Protein 9BYE (pdb70)

B-factor: mean 21.19, std 8.61, range [9.37, 57.34]

Structure (mmCIF, N/CA/C/O backbone):
data_9BYE
#
_entry.id   9BYE
#
_cell.length_a   180.373
_cell.length_b   180.373
_cell.length_c   180.373
_cell.angle_alpha   90.000
_cell.angle_beta   90.000
_cell.angle_gamma   90.000
#
_symmetry.space_group_name_H-M   'F 4 3 2'
#
loop_
_entity.id
_entity.type
_entity.pdbx_description
1 polymer 'Bacterial non-heme ferritin'
2 water water
#
loop_
_atom_site.group_PDB
_atom_site.id
_atom_site.type_symbol
_atom_site.label_atom_id
_atom_site.label_alt_id
_atom_site.label_comp_id
_atom_site.label_asym_id
_atom_site.label_entity_id
_atom_site.label_seq_id
_atom_site.pdbx_PDB_ins_code
_atom_site.Cartn_x
_atom_site.Cartn_y
_atom_site.Cartn_z
_atom_site.occupancy
_atom_site.B_iso_or_equiv
_atom_site.auth_seq_id
_atom_site.auth_comp_id
_atom_site.auth_asym_id
_atom_site.auth_atom_id
_atom_site.pdbx_PDB_model_num
ATOM 1 N N . GLY A 1 1 ? 25.12429 24.82126 46.85678 1.000 31.37432 1 GLY A N 1
ATOM 2 C CA . GLY A 1 1 ? 23.76905 25.34225 46.69793 1.000 30.93223 1 GLY A CA 1
ATOM 3 C C . GLY A 1 1 ? 23.71954 26.82060 46.35403 1.000 32.24002 1 GLY A C 1
ATOM 4 O O . GLY A 1 1 ? 24.75686 27.41729 46.07089 1.000 33.54674 1 GLY A O 1
ATOM 5 N N . LEU A 1 2 ? 22.53024 27.42720 46.36917 1.000 25.41106 2 LEU A N 1
ATOM 6 C CA . LEU A 1 2 ? 22.40497 28.82385 45.97052 1.000 24.55211 2 LEU A CA 1
ATOM 7 C C . LEU A 1 2 ? 22.70492 29.75214 47.13790 1.000 23.63737 2 LEU A C 1
ATOM 8 O O . LEU A 1 2 ? 22.20712 29.55283 48.25096 1.000 26.30555 2 LEU A O 1
ATOM 13 N N . LYS A 1 3 ? 23.49437 30.77351 46.87697 1.000 20.86908 3 LYS A N 1
ATOM 14 C CA . LYS A 1 3 ? 23.78637 31.78586 47.87082 1.000 21.60481 3 LYS A CA 1
ATOM 15 C C . LYS A 1 3 ? 22.61123 32.75340 48.00560 1.000 26.24578 3 LYS A C 1
ATOM 16 O O . LYS A 1 3 ? 21.77598 32.85726 47.10294 1.000 21.87064 3 LYS A O 1
ATOM 22 N N . PRO A 1 4 ? 22.51284 33.45921 49.13871 1.000 26.06540 4 PRO A N 1
ATOM 23 C CA . PRO A 1 4 ? 21.32792 34.30943 49.36140 1.000 25.49558 4 PRO A CA 1
ATOM 24 C C . PRO A 1 4 ? 21.11559 35.36584 48.29148 1.000 22.70679 4 PRO A C 1
ATOM 25 O O . PRO A 1 4 ? 19.96387 35.58900 47.88675 1.000 21.29034 4 PRO A O 1
ATOM 29 N N . GLU A 1 5 ? 22.18927 36.02387 47.82956 1.000 21.32593 5 GLU A N 1
ATOM 30 C CA . GLU A 1 5 ? 22.06744 36.98850 46.74071 1.000 24.14798 5 GLU A CA 1
ATOM 31 C C . GLU A 1 5 ? 21.47128 36.33850 45.49798 1.000 20.74985 5 GLU A C 1
ATOM 32 O O . GLU A 1 5 ? 20.65473 36.95332 44.79758 1.000 18.91834 5 GLU A O 1
ATOM 38 N N . MET A 1 6 ? 21.87523 35.09635 45.20290 1.000 18.99610 6 MET A N 1
ATOM 39 C CA . MET A 1 6 ? 21.40489 34.45792 43.98154 1.000 17.37266 6 MET A CA 1
ATOM 40 C C . MET A 1 6 ? 19.94590 34.05275 44.10731 1.000 16.11330 6 MET A C 1
ATOM 41 O O . MET A 1 6 ? 19.17504 34.22849 43.16424 1.000 14.71747 6 MET A O 1
ATOM 46 N N . ILE A 1 7 ? 19.54958 33.50925 45.25838 1.000 16.73627 7 ILE A N 1
ATOM 47 C CA . ILE A 1 7 ? 18.13304 33.21733 45.48651 1.000 17.79722 7 ILE A CA 1
ATOM 48 C C . ILE A 1 7 ? 17.30009 34.47988 45.29710 1.000 16.12310 7 ILE A C 1
ATOM 49 O O . ILE A 1 7 ? 16.25800 34.46460 44.63176 1.000 16.22967 7 ILE A O 1
ATOM 54 N N . GLU A 1 8 ? 17.75522 35.59377 45.87166 1.000 16.45505 8 GLU A N 1
ATOM 55 C CA . GLU A 1 8 ? 17.00270 36.83866 45.76588 1.000 17.93437 8 GLU A CA 1
ATOM 56 C C . GLU A 1 8 ? 16.88919 37.29995 44.31285 1.000 18.61849 8 GLU A C 1
ATOM 57 O O . GLU A 1 8 ? 15.79910 37.66365 43.84080 1.000 15.36634 8 GLU A O 1
ATOM 63 N N . LYS A 1 9 ? 18.00976 37.30237 43.58399 1.000 17.05805 9 LYS A N 1
ATOM 64 C CA . LYS A 1 9 ? 17.96868 37.78310 42.20274 1.000 15.05987 9 LYS A CA 1
ATOM 65 C C . LYS A 1 9 ? 17.15794 36.84951 41.30296 1.000 14.10782 9 LYS A C 1
ATOM 66 O O . LYS A 1 9 ? 16.47769 37.31057 40.37690 1.000 13.59084 9 LYS A O 1
ATOM 72 N N . LEU A 1 10 ? 17.22229 35.53843 41.54285 1.000 13.01483 10 LEU A N 1
ATOM 73 C CA . LEU A 1 10 ? 16.43944 34.61315 40.72236 1.000 12.23308 10 LEU A CA 1
ATOM 74 C C . LEU A 1 10 ? 14.94445 34.79694 40.96633 1.000 12.97408 10 LEU A C 1
ATOM 75 O O . LEU A 1 10 ? 14.15257 34.81559 40.01134 1.000 12.41289 10 LEU A O 1
ATOM 80 N N . ASN A 1 11 ? 14.53750 34.92921 42.23913 1.000 12.48322 11 ASN A N 1
ATOM 81 C CA . ASN A 1 11 ? 13.12854 35.20779 42.53554 1.000 13.54732 11 ASN A CA 1
ATOM 82 C C . ASN A 1 11 ? 12.69083 36.53676 41.93909 1.000 13.68362 11 ASN A C 1
ATOM 83 O O . ASN A 1 11 ? 11.57064 36.65473 41.41754 1.000 13.08233 11 ASN A O 1
ATOM 88 N N . GLU A 1 12 ? 13.56007 37.54806 42.01364 1.000 11.83126 12 GLU A N 1
ATOM 89 C CA . GLU A 1 12 ? 13.24110 38.85182 41.44458 1.000 13.73400 12 GLU A CA 1
ATOM 90 C C . GLU A 1 12 ? 12.99341 38.73933 39.94129 1.000 14.67328 12 GLU A C 1
ATOM 91 O O . GLU A 1 12 ? 12.00644 39.27321 39.41754 1.000 12.83575 12 GLU A O 1
ATOM 97 N N . GLN A 1 13 ? 13.87317 38.02612 39.23542 1.000 11.88779 13 GLN A N 1
ATOM 98 C CA . GLN A 1 13 ? 13.69649 37.86518 37.79278 1.000 10.55872 13 GLN A CA 1
ATOM 99 C C . GLN A 1 13 ? 12.45306 37.03918 37.47048 1.000 11.13457 13 GLN A C 1
ATOM 100 O O . GLN A 1 13 ? 11.76057 37.32740 36.49026 1.000 1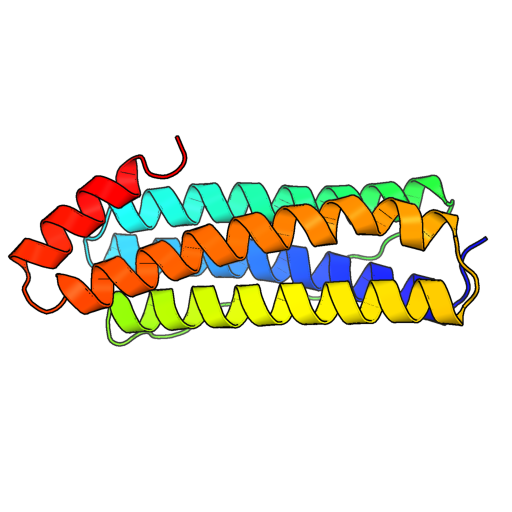1.96490 13 GLN A O 1
ATOM 106 N N . MET A 1 14 ? 12.15630 36.00712 38.26696 1.000 10.77253 14 MET A N 1
ATOM 107 C CA . MET A 1 14 ? 10.93444 35.23074 38.05100 1.000 12.09660 14 MET A CA 1
ATOM 108 C C . MET A 1 14 ? 9.71063 36.13576 38.10901 1.000 12.01095 14 MET A C 1
ATOM 109 O O . MET A 1 14 ? 8.82436 36.07902 37.24186 1.000 11.90234 14 MET A O 1
ATOM 114 N N . ASN A 1 15 ? 9.67390 37.01200 39.11569 1.000 11.62786 15 ASN A N 1
ATOM 115 C CA . ASN A 1 15 ? 8.54893 37.92674 39.23605 1.000 10.56801 15 ASN A CA 1
ATOM 116 C C . ASN A 1 15 ? 8.54367 38.99216 38.14750 1.000 11.39874 15 ASN A C 1
ATOM 117 O O . ASN A 1 15 ? 7.46625 39.44128 37.73140 1.000 13.00733 15 ASN A O 1
ATOM 122 N N . LEU A 1 16 ? 9.71602 39.41595 37.67565 1.000 11.49017 16 LEU A N 1
ATOM 123 C CA . LEU A 1 16 ? 9.75104 40.35017 36.55987 1.000 10.57601 16 LEU A CA 1
ATOM 124 C C . LEU A 1 16 ? 9.22466 39.68612 35.28649 1.000 10.48416 16 LEU A C 1
ATOM 125 O O . LEU A 1 16 ? 8.51681 40.32035 34.50353 1.000 13.01665 16 LEU A O 1
ATOM 130 N N . GLU A 1 17 ? 9.54491 38.40380 35.06815 1.000 11.22325 17 GLU A N 1
ATOM 131 C CA . GLU A 1 17 ? 9.00421 37.70125 33.90246 1.000 11.52085 17 GLU A CA 1
ATOM 132 C C . GLU A 1 17 ? 7.48488 37.58276 33.98123 1.000 12.01664 17 GLU A C 1
ATOM 133 O O . GLU A 1 17 ? 6.78569 37.73149 32.96963 1.000 12.78824 17 GLU A O 1
ATOM 139 N N . LEU A 1 18 ? 6.96487 37.30362 35.17677 1.000 11.21653 18 LEU A N 1
ATOM 140 C CA . LEU A 1 18 ? 5.51324 37.26037 35.37462 1.000 12.43048 18 LEU A CA 1
ATOM 141 C C . LEU A 1 18 ? 4.86944 38.61720 35.07269 1.000 11.50630 18 LEU A C 1
ATOM 142 O O . LEU A 1 18 ? 3.89062 38.70951 34.30557 1.000 11.90613 18 LEU A O 1
ATOM 147 N N . TYR A 1 19 ? 5.42260 39.69347 35.65630 1.000 11.58397 19 TYR A N 1
ATOM 148 C CA . TYR A 1 19 ? 4.91446 41.02964 35.37090 1.000 11.67507 19 TYR A CA 1
ATOM 149 C C . TYR A 1 19 ? 4.95305 41.31705 33.87730 1.000 12.35343 19 TYR A C 1
ATOM 150 O O . TYR A 1 19 ? 3.98670 41.84757 33.31905 1.000 12.53612 19 TYR A O 1
ATOM 159 N N . SER A 1 20 ? 6.06391 40.96428 33.21878 1.000 12.06925 20 SER A N 1
ATOM 160 C CA . SER A 1 20 ? 6.22584 41.22879 31.79625 1.000 12.87372 20 SER A CA 1
ATOM 161 C C . SER A 1 20 ? 5.15340 40.52553 30.97809 1.000 11.24793 20 SER A C 1
ATOM 162 O O . SER A 1 20 ? 4.58690 41.11574 30.06154 1.000 11.97512 20 SER A O 1
ATOM 165 N N . SER A 1 21 ? 4.86730 39.26090 31.29451 1.000 11.38416 21 SER A N 1
ATOM 166 C CA . SER A 1 21 ? 3.80703 38.54353 30.59657 1.000 11.47249 21 SER A CA 1
ATOM 167 C C . SER A 1 21 ? 2.48767 39.29308 30.70665 1.000 13.96890 21 SER A C 1
ATOM 168 O O . SER A 1 21 ? 1.78561 39.50649 29.70171 1.000 12.44593 21 SER A O 1
ATOM 171 N N . LEU A 1 22 ? 2.16797 39.76566 31.91391 1.000 11.22434 22 LEU A N 1
ATOM 172 C CA . LEU A 1 22 ? 0.90390 40.49168 32.07238 1.000 11.36105 22 LEU A CA 1
ATOM 173 C C . LEU A 1 22 ? 0.93352 41.85230 31.37235 1.000 13.15559 22 LEU A C 1
ATOM 174 O O . LEU A 1 22 ? -0.10662 42.32855 30.88962 1.000 12.50834 22 LEU A O 1
ATOM 179 N N . LEU A 1 23 ? 2.09942 42.50631 31.34504 1.000 11.93663 23 LEU A N 1
ATOM 180 C CA . LEU A 1 23 ? 2.24847 43.76627 30.61840 1.000 12.00882 23 LEU A CA 1
ATOM 181 C C . LEU A 1 23 ? 1.96134 43.56278 29.13717 1.000 12.27792 23 LEU A C 1
ATOM 182 O O . LEU A 1 23 ? 1.24613 44.35969 28.51521 1.000 12.66795 23 LEU A O 1
ATOM 187 N N . TYR A 1 24 ? 2.48639 42.47526 28.56466 1.000 11.22069 24 TYR A N 1
ATOM 188 C CA . TYR A 1 24 ? 2.25236 42.20788 27.14732 1.000 13.27917 24 TYR A CA 1
ATOM 189 C C . TYR A 1 24 ? 0.78096 41.88996 26.89201 1.000 13.64066 24 TYR A C 1
ATOM 190 O O . TYR A 1 24 ? 0.21754 42.29989 25.86657 1.000 13.53536 24 TYR A O 1
ATOM 199 N N . GLN A 1 25 ? 0.13879 41.17828 27.82817 1.000 13.75533 25 GLN A N 1
ATOM 200 C CA . GLN A 1 25 ? -1.30750 40.95575 27.74101 1.000 12.61649 25 GLN A CA 1
ATOM 201 C C . GLN A 1 25 ? -2.07677 42.28705 27.73842 1.000 14.52269 25 GLN A C 1
ATOM 202 O O . GLN A 1 25 ? -2.95021 42.53165 26.88352 1.000 13.04753 25 GLN A O 1
ATOM 208 N N . GLN A 1 26 ? -1.75192 43.17521 28.68669 1.000 12.32130 26 GLN A N 1
ATOM 209 C CA . GLN A 1 26 ? -2.41666 44.47738 28.76330 1.000 14.28378 26 GLN A CA 1
ATOM 210 C C . GLN A 1 26 ? -2.19077 45.31277 27.49913 1.000 15.87472 26 GLN A C 1
ATOM 211 O O . GLN A 1 26 ? -3.11542 45.98585 27.00127 1.000 15.12898 26 GLN A O 1
ATOM 217 N N . MET A 1 27 ? -0.95877 45.29789 26.97465 1.000 14.44498 27 MET A N 1
ATOM 218 C CA . MET A 1 27 ? -0.68202 45.97881 25.70711 1.000 13.47249 27 MET A CA 1
ATOM 219 C C . MET A 1 27 ? -1.53704 45.40989 24.58133 1.000 13.66061 27 MET A C 1
ATOM 220 O O . MET A 1 27 ? -2.02849 46.16002 23.72026 1.000 14.72909 27 MET A O 1
ATOM 225 N N . SER A 1 28 ? -1.72362 44.08608 24.55996 1.000 12.79425 28 SER A N 1
ATOM 226 C CA . SER A 1 28 ? -2.57859 43.50191 23.52733 1.000 14.15968 28 SER A CA 1
ATOM 227 C C . SER A 1 28 ? -4.00181 44.04000 23.64251 1.000 15.27742 28 SER A C 1
ATOM 228 O O . SER A 1 28 ? -4.68282 44.23470 22.63033 1.000 16.58645 28 SER A O 1
ATOM 231 N N . ALA A 1 29 ? -4.46823 44.28700 24.87296 1.000 14.59856 29 ALA A N 1
ATOM 232 C CA . ALA A 1 29 ? -5.80393 44.86945 25.03703 1.000 15.79251 29 ALA A CA 1
ATOM 233 C C . ALA A 1 29 ? -5.87802 46.27192 24.44544 1.000 17.33106 29 ALA A C 1
ATOM 234 O O . ALA A 1 29 ? -6.89646 46.64701 23.83282 1.000 18.71426 29 ALA A O 1
ATOM 236 N N . TRP A 1 30 ? -4.82865 47.08129 24.65473 1.000 15.65908 30 TRP A N 1
ATOM 237 C CA . TRP A 1 30 ? -4.78954 48.39067 23.99042 1.000 16.40917 30 TRP A CA 1
ATOM 238 C C . TRP A 1 30 ? -4.91577 48.23537 22.48273 1.000 16.78007 30 TRP A C 1
ATOM 239 O O . TRP A 1 30 ? -5.67161 48.96768 21.83311 1.000 17.20288 30 TRP A O 1
ATOM 250 N N . CYS A 1 31 ? -4.17625 47.28204 21.91095 1.000 15.68322 31 CYS A N 1
ATOM 251 C CA . CYS A 1 31 ? -4.23504 47.06430 20.46646 1.000 16.32727 31 CYS A CA 1
ATOM 252 C C . CYS A 1 31 ? -5.64159 46.67174 20.00540 1.000 19.20067 31 CYS A C 1
ATOM 253 O O . CYS A 1 31 ? -6.16001 47.22631 19.03024 1.000 19.16188 31 CYS A O 1
ATOM 256 N N . SER A 1 32 ? -6.26227 45.70338 20.68100 1.000 16.38212 32 SER A N 1
ATOM 257 C CA . SER A 1 32 ? -7.63988 45.32587 20.34125 1.000 19.02727 32 SER A CA 1
ATOM 258 C C . SER A 1 32 ? -8.57300 46.53226 20.39465 1.000 19.40999 32 SER A C 1
ATOM 259 O O . SER A 1 32 ? -9.39841 46.73994 19.49767 1.000 21.01569 32 SER A O 1
ATOM 262 N N . TYR A 1 33 ? -8.46337 47.33174 21.45448 1.000 17.87209 33 TYR A N 1
ATOM 263 C CA . TYR A 1 33 ? -9.35625 48.46517 21.65216 1.000 18.96854 33 TYR A CA 1
ATOM 264 C C . TYR A 1 33 ? -9.23874 49.48045 20.52690 1.000 23.77923 33 TYR A C 1
ATOM 265 O O . TYR A 1 33 ? -10.23331 50.11767 20.15762 1.000 23.88438 33 TYR A O 1
ATOM 274 N N . HIS A 1 34 ? -8.04152 49.64341 19.96619 1.000 21.76988 34 HIS A N 1
ATOM 275 C CA . HIS A 1 34 ? -7.80028 50.61910 18.91439 1.000 19.88728 34 HIS A CA 1
ATOM 276 C C . HIS A 1 34 ? -7.84430 50.00800 17.52557 1.000 20.75993 34 HIS A C 1
ATOM 277 O O . HIS A 1 34 ? -7.45578 50.66275 16.54855 1.000 23.54427 34 HIS A O 1
ATOM 284 N N . GLY A 1 35 ? -8.31797 48.77409 17.41366 1.000 20.09147 35 GLY A N 1
ATOM 285 C CA . GLY A 1 35 ? -8.56297 48.15071 16.13188 1.000 24.79391 35 GLY A CA 1
ATOM 286 C C . GLY A 1 35 ? -7.37573 47.47773 15.48389 1.000 27.47385 35 GLY A C 1
ATOM 287 O O . GLY A 1 35 ? -7.45533 47.12593 14.29873 1.000 28.88872 35 GLY A O 1
ATOM 288 N N . PHE A 1 36 ? -6.28397 47.26835 16.21660 1.000 18.58223 36 PHE A N 1
ATOM 289 C CA . PHE A 1 36 ? -5.11717 46.58116 15.67149 1.000 19.72800 36 PHE A CA 1
ATOM 290 C C . PHE A 1 36 ? -5.13347 45.11852 16.11919 1.000 19.71686 36 PHE A C 1
ATOM 291 O O . PHE A 1 3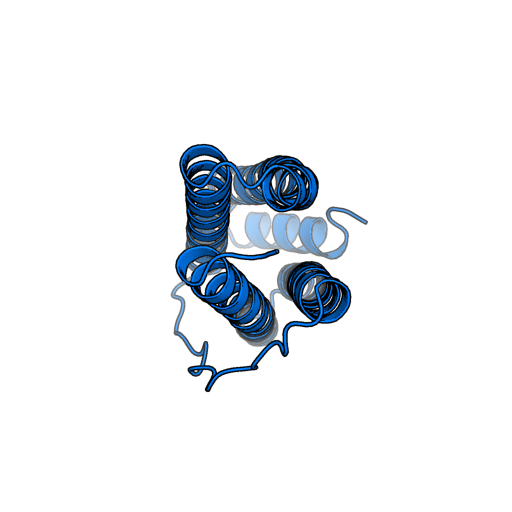6 ? -4.38398 44.70231 17.00461 1.000 18.52126 36 PHE A O 1
ATOM 299 N N . GLU A 1 37 ? -5.97907 44.32149 15.45536 1.000 19.16367 37 GLU A N 1
ATOM 300 C CA . GLU A 1 37 ? -6.15869 42.91041 15.81537 1.000 23.87775 37 GLU A CA 1
ATOM 301 C C . GLU A 1 37 ? -4.90680 42.06955 15.59148 1.000 20.83124 37 GLU A C 1
ATOM 302 O O . GLU A 1 37 ? -4.65996 41.10948 16.33602 1.000 18.97880 37 GLU A O 1
ATOM 308 N N . GLY A 1 38 ? -4.12278 42.37158 14.55650 1.000 16.89329 38 GLY A N 1
ATOM 309 C CA . GLY A 1 38 ? -2.91983 41.59647 14.32597 1.000 17.56124 38 GLY A CA 1
ATOM 310 C C . GLY A 1 38 ? -1.85570 41.87313 15.37553 1.000 16.27267 38 GLY A C 1
ATOM 311 O O . GLY A 1 38 ? -1.19917 40.94497 15.86495 1.000 17.59003 38 GLY A O 1
ATOM 312 N N . ALA A 1 39 ? -1.66587 43.15458 15.72112 1.000 15.44670 39 ALA A N 1
ATOM 313 C CA . ALA A 1 39 ? -0.75905 43.49831 16.81157 1.000 15.64935 39 ALA A CA 1
ATOM 314 C C . ALA A 1 39 ? -1.22262 42.85754 18.11656 1.000 17.26339 39 ALA A C 1
ATOM 315 O O . ALA A 1 39 ? -0.40412 42.35082 18.89628 1.000 14.54692 39 ALA A O 1
ATOM 317 N N . ALA A 1 40 ? -2.53806 42.87470 18.36594 1.000 16.91001 40 ALA A N 1
ATOM 318 C CA . ALA A 1 40 ? -3.07976 42.23637 19.56424 1.000 17.13231 40 ALA A CA 1
ATOM 319 C C . ALA A 1 40 ? -2.73859 40.75254 19.59716 1.000 17.18834 40 ALA A C 1
ATOM 320 O O . ALA A 1 40 ? -2.30797 40.22780 20.62943 1.000 15.51841 40 ALA A O 1
ATOM 322 N N . ALA A 1 41 ? -2.93857 40.05358 18.47528 1.000 17.25515 41 ALA A N 1
ATOM 323 C CA . ALA A 1 41 ? -2.63131 38.62655 18.44190 1.000 16.41720 41 ALA A CA 1
ATOM 324 C C . ALA A 1 41 ? -1.15311 38.37277 18.70943 1.000 16.41851 41 ALA A C 1
ATOM 325 O O . ALA A 1 41 ? -0.79742 37.45272 19.46097 1.000 15.30110 41 ALA A O 1
ATOM 327 N N . PHE A 1 42 ? -0.27798 39.17422 18.08894 1.000 14.24305 42 PHE A N 1
ATOM 328 C CA . PHE A 1 42 ? 1.15978 39.02961 18.29827 1.000 14.72549 42 PHE A CA 1
ATOM 329 C C . PHE A 1 42 ? 1.52750 39.20918 19.76955 1.000 15.06608 42 PHE A C 1
ATOM 330 O O . PHE A 1 42 ? 2.30612 38.42632 20.32630 1.000 14.68656 42 PHE A O 1
ATOM 338 N N . LEU A 1 43 ? 0.99206 40.25618 20.40761 1.000 14.42660 43 LEU A N 1
ATOM 339 C CA . LEU A 1 43 ? 1.31867 40.50720 21.81316 1.000 13.48441 43 LEU A CA 1
ATOM 340 C C . LEU A 1 43 ? 0.73297 39.43863 22.73007 1.000 14.49922 43 LEU A C 1
ATOM 341 O O . LEU A 1 43 ? 1.36272 39.08699 23.73104 1.000 14.12004 43 LEU A O 1
ATOM 346 N N . ARG A 1 44 ? -0.43396 38.87534 22.39770 1.000 15.87770 44 ARG A N 1
ATOM 347 C CA . ARG A 1 44 ? -0.93928 37.74410 23.18276 1.000 16.05956 44 ARG A CA 1
ATOM 348 C C . ARG A 1 44 ? 0.01174 36.54784 23.10053 1.000 17.01816 44 ARG A C 1
ATOM 349 O O . ARG A 1 44 ? 0.31695 35.89718 24.12440 1.000 17.06367 44 ARG A O 1
ATOM 357 N N . ARG A 1 45 ? 0.52093 36.25804 21.89443 1.000 15.63609 45 ARG A N 1
ATOM 358 C CA . ARG A 1 45 ? 1.48884 35.17033 21.76375 1.000 15.29148 45 ARG A CA 1
ATOM 359 C C . ARG A 1 45 ? 2.75590 35.46989 22.56142 1.000 15.38429 45 ARG A C 1
ATOM 360 O O . ARG A 1 45 ? 3.32780 34.57657 23.20591 1.000 16.17978 45 ARG A O 1
ATOM 368 N N . HIS A 1 46 ? 3.22242 36.71837 22.52031 1.000 14.31316 46 HIS A N 1
ATOM 369 C CA . HIS A 1 46 ? 4.43942 37.02373 23.26718 1.000 15.29792 46 HIS A CA 1
ATOM 370 C C . HIS A 1 46 ? 4.21025 36.97284 24.78145 1.000 16.05068 46 HIS A C 1
ATOM 371 O O . HIS A 1 46 ? 5.12618 36.61196 25.53202 1.000 14.72309 46 HIS A O 1
ATOM 378 N N . ALA A 1 47 ? 3.01080 37.34109 25.24438 1.000 14.13533 47 ALA A N 1
ATOM 379 C CA . ALA A 1 47 ? 2.67476 37.18570 26.65844 1.000 14.10123 47 ALA A CA 1
ATOM 380 C C . ALA A 1 47 ? 2.79844 35.72475 27.08428 1.000 14.98982 47 ALA A C 1
ATOM 381 O O . ALA A 1 47 ? 3.38379 35.41790 28.13654 1.000 14.35443 47 ALA A O 1
ATOM 383 N N . GLN A 1 48 ? 2.29206 34.80280 26.25028 1.000 13.12441 48 GLN A N 1
ATOM 384 C CA . GLN A 1 48 ? 2.45047 33.37796 26.55905 1.000 14.41934 48 GLN A CA 1
ATOM 385 C C . GLN A 1 48 ? 3.92596 32.95332 26.59489 1.000 15.96977 48 GLN A C 1
ATOM 386 O O . GLN A 1 48 ? 4.36182 32.23554 27.51640 1.000 17.88093 48 GLN A O 1
ATOM 392 N N . GLU A 1 49 ? 4.71117 33.38570 25.59830 1.000 16.84229 49 GLU A N 1
ATOM 393 C CA . GLU A 1 49 ? 6.15198 33.11386 25.60191 1.000 15.64947 49 GLU A CA 1
ATOM 394 C C . GLU A 1 49 ? 6.81924 33.55970 26.91480 1.000 15.92840 49 GLU A C 1
ATOM 395 O O . GLU A 1 49 ? 7.56036 32.79314 27.57293 1.000 15.34883 49 GLU A O 1
ATOM 401 N N . GLU A 1 50 ? 6.56881 34.81828 27.31989 1.000 14.15016 50 GLU A N 1
ATOM 402 C CA . GLU A 1 50 ? 7.28422 35.32597 28.48688 1.000 15.00870 50 GLU A CA 1
ATOM 403 C C . GLU A 1 50 ? 6.86018 34.58856 29.75718 1.000 14.96159 50 GLU A C 1
ATOM 404 O O . GLU A 1 50 ? 7.68457 34.39998 30.67563 1.000 12.90854 50 GLU A O 1
ATOM 410 N N . MET A 1 51 ? 5.58953 34.15391 29.82387 1.000 13.24442 51 MET A N 1
ATOM 411 C CA . MET A 1 51 ? 5.17737 33.34044 30.96485 1.000 14.70504 51 MET A CA 1
ATOM 412 C C . MET A 1 51 ? 5.99648 32.06002 31.04642 1.000 15.53245 51 MET A C 1
ATOM 413 O O . MET A 1 51 ? 6.33698 31.61013 32.14820 1.000 15.18450 51 MET A O 1
ATOM 418 N N . THR A 1 52 ? 6.34874 31.46663 29.89525 1.000 15.11345 52 THR A N 1
ATOM 419 C CA . THR A 1 52 ? 7.20839 30.27890 29.98652 1.000 15.83397 52 THR A CA 1
ATOM 420 C C . THR A 1 52 ? 8.58138 30.62308 30.57088 1.000 15.91691 52 THR A C 1
ATOM 421 O O . THR A 1 52 ? 9.21206 29.76573 31.21699 1.000 17.21292 52 THR A O 1
ATOM 425 N N . HIS A 1 53 ? 9.06253 31.85928 30.35598 1.000 13.89393 53 HIS A N 1
ATOM 426 C CA . HIS A 1 53 ? 10.33645 32.25444 30.99939 1.000 15.10089 53 HIS A CA 1
ATOM 427 C C . HIS A 1 53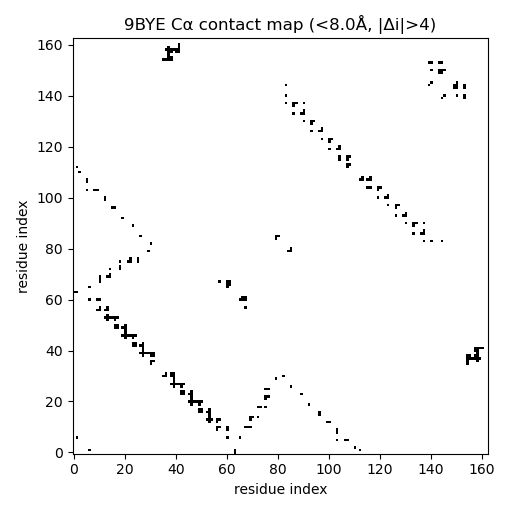 ? 10.19100 32.30121 32.52294 1.000 13.68208 53 HIS A C 1
ATOM 428 O O . HIS A 1 53 ? 11.10708 31.91040 33.28265 1.000 13.04776 53 HIS A O 1
ATOM 435 N N . MET A 1 54 ? 9.04751 32.82088 32.98067 1.000 12.34772 54 MET A N 1
ATOM 436 C CA . MET A 1 54 ? 8.72818 32.75206 34.40970 1.000 14.19550 54 MET A CA 1
ATOM 437 C C . MET A 1 54 ? 8.77545 31.30508 34.91265 1.000 14.48361 54 MET A C 1
ATOM 438 O O . MET A 1 54 ? 9.39707 31.00981 35.94386 1.000 13.68739 54 MET A O 1
ATOM 443 N N . GLN A 1 55 ? 8.11111 30.39273 34.19259 1.000 14.64126 55 GLN A N 1
ATOM 444 C CA . GLN A 1 55 ? 8.00900 29.00446 34.64531 1.000 16.69592 55 GLN A CA 1
ATOM 445 C C . GLN A 1 55 ? 9.37055 28.33183 34.71891 1.000 14.49178 55 GLN A C 1
ATOM 446 O O . GLN A 1 55 ? 9.62135 27.53532 35.62790 1.000 14.92116 55 GLN A O 1
ATOM 452 N N . ARG A 1 56 ? 10.24386 28.61407 33.74690 1.000 13.80637 56 ARG A N 1
ATOM 453 C CA . ARG A 1 56 ? 11.58679 28.03471 33.76107 1.000 15.42448 56 ARG A CA 1
ATOM 454 C C . ARG A 1 56 ? 12.36491 28.45672 35.00853 1.000 13.23875 56 ARG A C 1
ATOM 455 O O . ARG A 1 56 ? 13.07928 27.63868 35.61296 1.000 13.83526 56 ARG A O 1
ATOM 463 N N . LEU A 1 57 ? 12.22830 29.72855 35.42341 1.000 11.38034 57 LEU A N 1
ATOM 464 C CA . LEU A 1 57 ? 12.89008 30.16263 36.66240 1.000 12.50892 57 LEU A CA 1
ATOM 465 C C . LEU A 1 57 ? 12.26290 29.52066 37.89832 1.000 12.56991 57 LEU A C 1
ATOM 466 O O . LEU A 1 57 ? 12.97324 29.08266 38.81769 1.000 13.01325 57 LEU A O 1
ATOM 471 N N . PHE A 1 58 ? 10.93337 29.47193 37.93343 1.000 12.87877 58 PHE A N 1
ATOM 472 C CA . PHE A 1 58 ? 10.20586 28.83074 39.02546 1.000 14.36532 58 PHE A CA 1
ATOM 473 C C . PHE A 1 58 ? 10.69291 27.39523 39.22872 1.000 13.88089 58 PHE A C 1
ATOM 474 O O . PHE A 1 58 ? 11.02428 26.97685 40.34755 1.000 16.01166 58 PHE A O 1
ATOM 482 N N . ASP A 1 59 ? 10.81694 26.65496 38.12915 1.000 14.61503 59 ASP A N 1
ATOM 483 C CA . ASP A 1 59 ? 11.21864 25.25111 38.19472 1.000 15.64691 59 ASP A CA 1
ATOM 484 C C . ASP A 1 59 ? 12.68557 25.09866 38.58335 1.000 16.47850 59 ASP A C 1
ATOM 485 O O . ASP A 1 59 ? 13.03825 24.17355 39.32259 1.000 17.41276 59 ASP A O 1
ATOM 490 N N . TYR A 1 60 ? 13.55956 25.99021 38.10364 1.000 14.17240 60 TYR A N 1
ATOM 491 C CA . TYR A 1 60 ? 14.94158 25.94991 38.56518 1.000 14.88805 60 TYR A CA 1
ATOM 492 C C . TYR A 1 60 ? 15.02003 26.12976 40.07502 1.000 18.05506 60 TYR A C 1
ATOM 493 O O . TYR A 1 60 ? 15.74202 25.39929 40.76965 1.000 16.40508 60 TYR A O 1
ATOM 502 N N . LEU A 1 61 ? 14.29189 27.11352 40.60292 1.000 14.72813 61 LEU A N 1
ATOM 503 C CA . LEU A 1 61 ? 14.30692 27.31900 42.04663 1.000 17.19870 61 LEU A CA 1
ATOM 504 C C . LEU A 1 61 ? 13.82406 26.07835 42.78828 1.000 18.36547 61 LEU A C 1
ATOM 505 O O . LEU A 1 61 ? 14.46679 25.65447 43.76011 1.000 20.42442 61 LEU A O 1
ATOM 510 N N . THR A 1 62 ? 12.71878 25.45592 42.32962 1.000 16.60856 62 THR A N 1
ATOM 511 C CA . THR A 1 62 ? 12.22649 24.26106 43.03006 1.000 18.00177 62 THR A CA 1
ATOM 512 C C . THR A 1 62 ? 13.19664 23.08674 42.89279 1.000 24.07243 62 THR A C 1
ATOM 513 O O . THR A 1 62 ? 13.36657 22.31600 43.84232 1.000 23.44085 62 THR A O 1
ATOM 517 N N . ASP A 1 63 ? 13.83972 22.93592 41.72358 1.000 20.67423 63 ASP A N 1
ATOM 518 C CA . ASP A 1 63 ? 14.84410 21.88519 41.53902 1.000 23.23051 63 ASP A CA 1
ATOM 519 C C . ASP A 1 63 ? 15.92970 21.97526 42.59469 1.000 25.47590 63 ASP A C 1
ATOM 520 O O . ASP A 1 63 ? 16.38603 20.95071 43.10845 1.000 31.46646 63 ASP A O 1
ATOM 525 N N . THR A 1 64 ? 16.40893 23.18921 42.87721 1.000 24.18216 64 THR A N 1
ATOM 526 C CA . THR A 1 64 ? 17.49800 23.40257 43.81809 1.000 27.95213 64 THR A CA 1
ATOM 527 C C . THR A 1 64 ? 17.04100 23.32781 45.27131 1.000 29.45164 64 THR A C 1
ATOM 528 O O . THR A 1 64 ? 17.83474 23.63425 46.16910 1.000 29.41167 64 THR A O 1
ATOM 532 N N . GLY A 1 65 ? 15.79373 22.91663 45.51436 1.000 28.80796 65 GLY A N 1
ATOM 533 C CA . GLY A 1 65 ? 15.26929 22.83942 46.86490 1.000 27.43578 65 GLY A CA 1
ATOM 534 C C . GLY A 1 65 ? 14.93989 24.17569 47.47836 1.000 30.07901 65 GLY A C 1
ATOM 535 O O . GLY A 1 65 ? 14.84607 24.28995 48.70459 1.000 29.67841 65 GLY A O 1
ATOM 536 N N . ASN A 1 66 ? 14.80418 25.21226 46.66760 1.000 23.95386 66 ASN A N 1
ATOM 537 C CA . ASN A 1 66 ? 14.41331 26.51660 47.16583 1.000 22.28241 66 ASN A CA 1
ATOM 538 C C . ASN A 1 66 ? 12.94988 26.73503 46.81527 1.000 23.73477 66 ASN A C 1
ATOM 539 O O . ASN A 1 66 ? 12.43567 26.17388 45.84262 1.000 29.34546 66 ASN A O 1
ATOM 544 N N . LEU A 1 67 ? 12.26146 27.47240 47.66713 1.000 19.61842 67 LEU A N 1
ATOM 545 C CA . LEU A 1 67 ? 10.84244 27.71200 47.46972 1.000 17.64850 67 LEU A CA 1
ATOM 546 C C . LEU A 1 67 ? 10.68616 29.02019 46.70065 1.000 16.36099 67 LEU A C 1
ATOM 547 O O . LEU A 1 67 ? 10.91173 30.09312 47.28358 1.000 19.28727 67 LEU A O 1
ATOM 552 N N . PRO A 1 68 ? 10.34490 28.98882 45.40615 1.000 14.65044 68 PRO A N 1
ATOM 553 C CA . PRO A 1 68 ? 10.07314 30.23973 44.69171 1.000 13.95682 68 PRO A CA 1
ATOM 554 C C . PRO A 1 68 ? 8.86923 30.92921 45.30503 1.000 15.33763 68 PRO A C 1
ATOM 555 O O . PRO A 1 68 ? 7.92958 30.28483 45.77449 1.000 15.37540 68 PRO A O 1
ATOM 559 N N . ARG A 1 69 ? 8.90170 32.25203 45.31270 1.000 13.98851 69 ARG A N 1
ATOM 560 C CA . ARG A 1 69 ? 7.83761 33.01654 45.95464 1.000 14.13727 69 ARG A CA 1
ATOM 561 C C . ARG A 1 69 ? 7.30033 34.04671 44.97369 1.000 13.99242 69 ARG A C 1
ATOM 562 O O . ARG A 1 69 ? 8.02421 34.98075 44.60192 1.000 12.89557 69 ARG A O 1
ATOM 570 N N . ILE A 1 70 ? 6.04903 33.86293 44.54324 1.000 13.46486 70 ILE A N 1
ATOM 571 C CA . ILE A 1 70 ? 5.39514 34.84155 43.68451 1.000 12.40383 70 ILE A CA 1
ATOM 572 C C . ILE A 1 70 ? 5.02445 36.04726 44.53785 1.000 14.13075 70 ILE A C 1
ATOM 573 O O . ILE A 1 70 ? 4.30686 35.91881 45.53933 1.000 15.77822 70 ILE A O 1
ATOM 578 N N . ASP A 1 71 ? 5.48808 37.21536 44.12345 1.000 14.12747 71 ASP A N 1
ATOM 579 C CA . ASP A 1 71 ? 5.32474 38.47055 44.83471 1.000 17.06013 71 ASP A CA 1
ATOM 580 C C . ASP A 1 71 ? 4.00544 39.13392 44.47139 1.000 16.35756 71 ASP A C 1
ATOM 581 O O . ASP A 1 71 ? 3.27548 38.68841 43.58619 1.000 15.95258 71 ASP A O 1
ATOM 586 N N . THR A 1 72 ? 3.70492 40.22178 45.17097 1.000 14.99658 72 THR A N 1
ATOM 587 C CA . THR A 1 72 ? 2.64526 41.11078 44.71874 1.000 16.00869 72 THR A CA 1
ATOM 588 C C . THR A 1 72 ? 3.02720 41.68332 43.35749 1.000 16.51282 72 THR A C 1
ATOM 589 O O . THR A 1 72 ? 4.15698 42.13617 43.16856 1.000 17.55481 72 THR A O 1
ATOM 593 N N . ILE A 1 73 ? 2.11236 41.61860 42.39967 1.000 13.78663 73 ILE A N 1
ATOM 594 C CA . ILE A 1 73 ? 2.39755 42.04095 41.02841 1.000 14.69151 73 ILE A CA 1
ATOM 595 C C . ILE A 1 73 ? 1.69581 43.37297 40.79568 1.000 15.48641 73 ILE A C 1
ATOM 596 O O . ILE A 1 73 ? 0.46613 43.44434 40.89613 1.000 15.28473 73 ILE A O 1
ATOM 601 N N . PRO A 1 74 ? 2.41585 44.44608 40.48961 1.000 14.29924 74 PRO A N 1
ATOM 602 C CA . PRO A 1 74 ? 1.74389 45.72692 40.24758 1.000 14.05359 74 PRO A CA 1
ATOM 603 C C . PRO A 1 74 ? 0.94635 45.69236 38.94753 1.000 15.80927 74 PRO A C 1
ATOM 604 O O . PRO A 1 74 ? 1.27653 44.96694 38.00224 1.000 15.01047 74 PRO A O 1
ATOM 608 N N . SER A 1 75 ? -0.10760 46.49568 38.90049 1.000 15.49817 75 SER A N 1
ATOM 609 C CA . SER A 1 75 ? -0.90993 46.57654 37.68249 1.000 14.12335 75 SER A CA 1
ATOM 610 C C . SER A 1 75 ? -0.04445 47.04071 36.51060 1.000 17.68465 75 SER A C 1
ATOM 611 O O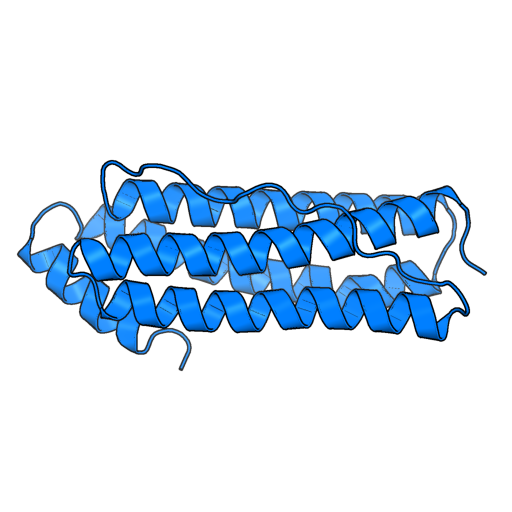 . SER A 1 75 ? 0.70206 48.02599 36.64760 1.000 17.21252 75 SER A O 1
ATOM 614 N N . PRO A 1 76 ? -0.11565 46.37584 35.35290 1.000 15.15468 76 PRO A N 1
ATOM 615 C CA . PRO A 1 76 ? 0.60344 46.84355 34.16228 1.000 16.19095 76 PRO A CA 1
ATOM 616 C C . PRO A 1 76 ? -0.13179 47.90623 33.35524 1.000 20.36647 76 PRO A C 1
ATOM 617 O O . PRO A 1 76 ? 0.33009 48.26254 32.26482 1.000 19.55167 76 PRO A O 1
ATOM 621 N N . PHE A 1 77 ? -1.24728 48.42296 33.84992 1.000 15.65531 77 PHE A N 1
ATOM 622 C CA . PHE A 1 77 ? -2.06105 49.31925 33.03886 1.000 18.71355 77 PHE A CA 1
ATOM 623 C C . PHE A 1 77 ? -1.32618 50.62167 32.71719 1.000 20.09768 77 PHE A C 1
ATOM 624 O O . PHE A 1 77 ? -0.66689 51.22345 33.57275 1.000 21.83284 77 PHE A O 1
ATOM 632 N N . ALA A 1 78 ? -1.43522 51.05016 31.46228 1.000 20.70246 78 ALA A N 1
ATOM 633 C CA . ALA A 1 78 ? -0.82902 52.30401 31.02659 1.000 22.73099 78 ALA A CA 1
ATOM 634 C C . ALA A 1 78 ? -1.60693 52.83963 29.83169 1.000 22.71635 78 ALA A C 1
ATOM 635 O O . ALA A 1 78 ? -2.36424 52.11583 29.17577 1.000 21.05993 78 ALA A O 1
ATOM 637 N N . GLU A 1 79 ? -1.39429 54.11991 29.54418 1.000 25.17143 79 GLU A N 1
ATOM 638 C CA . GLU A 1 79 ? -1.93722 54.73097 28.33991 1.000 24.09041 79 GLU A CA 1
ATOM 639 C C . GLU A 1 79 ? -0.85009 54.81678 27.27269 1.000 21.96855 79 GLU A C 1
ATOM 640 O O . GLU A 1 79 ? 0.33469 54.95697 27.58102 1.000 23.19395 79 GLU A O 1
ATOM 646 N N . TYR A 1 80 ? -1.25745 54.68694 26.01193 1.000 20.25820 80 TYR A N 1
ATOM 647 C CA . TYR A 1 80 ? -0.34284 54.81578 24.88612 1.000 21.88383 80 TYR A CA 1
ATOM 648 C C . TYR A 1 80 ? -0.97078 55.74300 23.86320 1.000 23.82927 80 TYR A C 1
ATOM 649 O O . TYR A 1 80 ? -2.17609 55.66682 23.60873 1.000 23.71669 80 TYR A O 1
ATOM 658 N N . SER A 1 81 ? -0.14286 56.61195 23.28173 1.000 24.52417 81 SER A N 1
ATOM 659 C CA . SER A 1 81 ? -0.60716 57.58473 22.29419 1.000 24.91060 81 SER A CA 1
ATOM 660 C C . SER A 1 81 ? -0.73448 56.99963 20.90094 1.000 23.85821 81 SER A C 1
ATOM 661 O O . SER A 1 81 ? -1.43725 57.57607 20.06062 1.000 25.90290 81 SER A O 1
ATOM 664 N N . SER A 1 82 ? -0.07624 55.87923 20.62834 1.000 21.40492 82 SER A N 1
ATOM 665 C CA . SER A 1 82 ? -0.04543 55.34077 19.27992 1.000 20.83698 82 SER A CA 1
ATOM 666 C C . SER A 1 82 ? 0.46869 53.91507 19.33440 1.000 21.18112 82 SER A C 1
ATOM 667 O O . SER A 1 82 ? 1.09969 53.50088 20.31327 1.000 20.21542 82 SER A O 1
ATOM 670 N N . LEU A 1 83 ? 0.21658 53.18181 18.25440 1.000 18.76657 83 LEU A N 1
ATOM 671 C CA . LEU A 1 83 ? 0.77505 51.84088 18.13695 1.000 20.53212 83 LEU A CA 1
ATOM 672 C C . LEU A 1 83 ? 2.30098 51.88945 18.17095 1.000 20.41261 83 LEU A C 1
ATOM 673 O O . LEU A 1 83 ? 2.95349 51.02651 18.77874 1.000 17.59134 83 LEU A O 1
ATOM 678 N N . ASP A 1 84 ? 2.88630 52.90151 17.52259 1.000 19.66471 84 ASP A N 1
ATOM 679 C CA . ASP A 1 84 ? 4.33513 53.04832 17.54802 1.000 19.59452 84 ASP A CA 1
ATOM 680 C C . ASP A 1 84 ? 4.83906 53.27174 18.96972 1.000 18.74178 84 ASP A C 1
ATOM 681 O O . ASP A 1 84 ? 5.81475 52.64056 19.38956 1.000 20.63524 84 ASP A O 1
ATOM 686 N N . GLU A 1 85 ? 4.18605 54.16160 19.73118 1.000 18.09312 85 GLU A N 1
ATOM 687 C CA . GLU A 1 85 ? 4.62134 54.40151 21.10674 1.000 21.81732 85 GLU A CA 1
ATOM 688 C C . GLU A 1 85 ? 4.53763 53.12243 21.93618 1.000 19.94550 85 GLU A C 1
ATOM 689 O O . GLU A 1 85 ? 5.44550 52.81848 22.72402 1.000 19.37997 85 GLU A O 1
ATOM 695 N N . LEU A 1 86 ? 3.45121 52.36166 21.76695 1.000 17.97288 86 LEU A N 1
ATOM 696 C CA . LEU A 1 86 ? 3.31204 51.09943 22.48655 1.000 16.57902 86 LEU A CA 1
ATOM 697 C C . LEU A 1 86 ? 4.47656 50.17022 22.17887 1.000 18.06986 86 LEU A C 1
ATOM 698 O O . LEU A 1 86 ? 5.10905 49.62854 23.09343 1.000 16.59885 86 LEU A O 1
ATOM 703 N N . PHE A 1 87 ? 4.77283 49.96047 20.88947 1.000 16.92723 87 PHE A N 1
ATOM 704 C CA . PHE A 1 87 ? 5.83243 49.00804 20.57124 1.000 16.95498 87 PHE A CA 1
ATOM 705 C C . PHE A 1 87 ? 7.21126 49.53575 20.96517 1.000 17.10762 87 PHE A C 1
ATOM 706 O O . PHE A 1 87 ? 8.08979 48.74042 21.31453 1.000 16.11628 87 PHE A O 1
ATOM 714 N N . GLN A 1 88 ? 7.41329 50.85485 20.95947 1.000 16.89164 88 GLN A N 1
ATOM 715 C CA . GLN A 1 88 ? 8.64814 51.39917 21.52328 1.000 20.84239 88 GLN A CA 1
ATOM 716 C C . GLN A 1 88 ? 8.78846 50.99054 22.98090 1.000 20.48808 88 GLN A C 1
ATOM 717 O O . GLN A 1 88 ? 9.88568 50.63000 23.43638 1.000 19.73157 88 GLN A O 1
ATOM 723 N N . GLU A 1 89 ? 7.68274 51.04799 23.72879 1.000 16.52087 89 GLU A N 1
ATOM 724 C CA . GLU A 1 89 ? 7.73544 50.65352 25.13568 1.000 17.53328 89 GLU A CA 1
ATOM 725 C C . GLU A 1 89 ? 7.96761 49.15281 25.28524 1.000 18.42517 89 GLU A C 1
ATOM 726 O O . GLU A 1 89 ? 8.68889 48.72849 26.19662 1.000 16.25338 89 GLU A O 1
ATOM 732 N N . THR A 1 90 ? 7.34028 48.33153 24.42826 1.000 16.40064 90 THR A N 1
ATOM 733 C CA . THR A 1 90 ? 7.60612 46.89011 24.47997 1.000 13.58336 90 THR A CA 1
ATOM 734 C C . THR A 1 90 ? 9.09226 46.60781 24.25422 1.000 15.36114 90 THR A C 1
ATOM 735 O O . THR A 1 90 ? 9.69666 45.77432 24.94775 1.000 15.24294 90 THR A O 1
ATOM 739 N N . TYR A 1 91 ? 9.69480 47.28518 23.27387 1.000 14.90597 91 TYR A N 1
ATOM 740 C CA . TYR A 1 91 ? 11.10789 47.06039 22.97484 1.000 16.00890 91 TYR A CA 1
ATOM 741 C C . TYR A 1 91 ? 11.99440 47.51098 24.12851 1.000 16.70883 91 TYR A C 1
ATOM 742 O O . TYR A 1 91 ? 12.95147 46.81141 24.49508 1.000 16.46419 91 TYR A O 1
ATOM 751 N N . LYS A 1 92 ? 11.69913 48.67900 24.71294 1.000 15.53321 92 LYS A N 1
ATOM 752 C CA . LYS A 1 92 ? 12.47060 49.136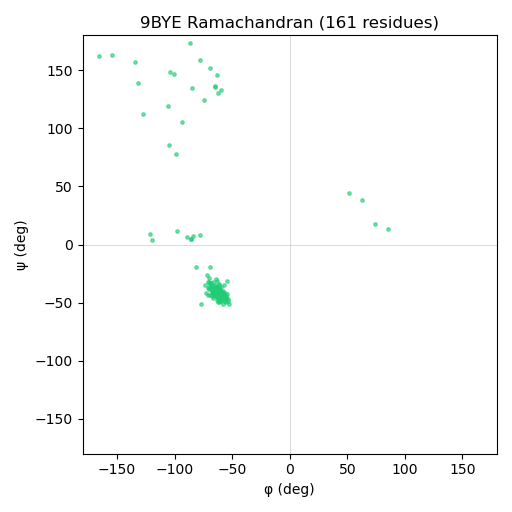26 25.86306 1.000 17.19540 92 LYS A CA 1
ATOM 753 C C . LYS A 1 92 ? 12.34308 48.15746 27.02351 1.000 17.57449 92 LYS A C 1
ATOM 754 O O . LYS A 1 92 ? 13.32291 47.89049 27.73770 1.000 15.12715 92 LYS A O 1
ATOM 760 N N . HIS A 1 93 ? 11.14721 47.57956 27.20957 1.000 13.85279 93 HIS A N 1
ATOM 761 C CA . HIS A 1 93 ? 10.98713 46.61738 28.29071 1.000 14.18174 93 HIS A CA 1
ATOM 762 C C . HIS A 1 93 ? 11.80822 45.35640 28.03014 1.000 13.65356 93 HIS A C 1
ATOM 763 O O . HIS A 1 93 ? 12.42793 44.80527 28.95309 1.000 14.00556 93 HIS A O 1
ATOM 770 N N . GLU A 1 94 ? 11.81778 44.88353 26.78636 1.000 13.30912 94 GLU A N 1
ATOM 771 C CA . GLU A 1 94 ? 12.64537 43.72480 26.46515 1.000 13.78558 94 GLU A CA 1
ATOM 772 C C . GLU A 1 94 ? 14.11694 44.02793 26.71287 1.000 14.62483 94 GLU A C 1
ATOM 773 O O . GLU A 1 94 ? 14.85557 43.16652 27.19842 1.000 15.95470 94 GLU A O 1
ATOM 779 N N . GLN A 1 95 ? 14.55586 45.25136 26.39856 1.000 14.69244 95 GLN A N 1
ATOM 780 C CA . GLN A 1 95 ? 15.94180 45.62732 26.68889 1.000 16.26343 95 GLN A CA 1
ATOM 781 C C . GLN A 1 95 ? 16.21922 45.59950 28.18456 1.000 15.40220 95 GLN A C 1
ATOM 782 O O . GLN A 1 95 ? 17.31485 45.20279 28.60945 1.000 14.96614 95 GLN A O 1
ATOM 788 N N . LEU A 1 96 ? 15.23074 46.00008 28.99917 1.000 14.39001 96 LEU A N 1
ATOM 789 C CA . LEU A 1 96 ? 15.37100 45.90536 30.45647 1.000 15.36573 96 LEU A CA 1
ATOM 790 C C . LEU A 1 96 ? 15.53360 44.45663 30.90437 1.000 15.30354 96 LEU A C 1
ATOM 791 O O . LEU A 1 96 ? 16.38232 44.14459 31.75093 1.000 15.26624 96 LEU A O 1
ATOM 796 N N . ILE A 1 97 ? 14.69991 43.56677 30.37166 1.000 13.77112 97 ILE A N 1
ATOM 797 C CA . ILE A 1 97 ? 14.80462 42.14707 30.71752 1.000 13.05496 97 ILE A CA 1
ATOM 798 C C . ILE A 1 97 ? 16.18313 41.61091 30.34797 1.000 14.09277 97 ILE A C 1
ATOM 799 O O . ILE A 1 97 ? 16.80292 40.86866 31.12124 1.000 14.27817 97 ILE A O 1
ATOM 804 N N . THR A 1 98 ? 16.65724 41.94410 29.14507 1.000 13.09678 98 THR A N 1
ATOM 805 C CA . THR A 1 98 ? 18.00098 41.54006 28.71689 1.000 13.89935 98 THR A CA 1
ATOM 806 C C . THR A 1 98 ? 19.05830 42.01695 29.71013 1.000 14.17778 98 THR A C 1
ATOM 807 O O . THR A 1 98 ? 19.95425 41.25697 30.10001 1.000 13.50369 98 THR A O 1
ATOM 811 N N . GLN A 1 99 ? 18.96128 43.28034 30.13651 1.000 12.69453 99 GLN A N 1
ATOM 812 C CA . GLN A 1 99 ? 19.91710 43.80962 31.10543 1.000 14.99252 99 GLN A CA 1
ATOM 813 C C . GLN A 1 99 ? 19.86727 43.03864 32.42014 1.000 14.91086 99 GLN A C 1
ATOM 814 O O . GLN A 1 99 ? 20.91115 42.72318 33.00693 1.000 13.38979 99 GLN A O 1
ATOM 820 N N . LYS A 1 100 ? 18.66025 42.74306 32.91274 1.000 13.30787 100 LYS A N 1
ATOM 821 C CA . LYS A 1 100 ? 18.55126 42.03559 34.18260 1.000 14.71171 100 LYS A CA 1
ATOM 822 C C . LYS A 1 100 ? 19.10556 40.62236 34.06513 1.000 11.84955 100 LYS A C 1
ATOM 823 O O . LYS A 1 100 ? 19.70522 40.10729 35.01988 1.000 12.40605 100 LYS A O 1
ATOM 829 N N . ILE A 1 101 ? 18.92129 39.98010 32.90468 1.000 11.79999 101 ILE A N 1
ATOM 830 C CA . ILE A 1 101 ? 19.53567 38.66695 32.68975 1.000 11.34464 101 ILE A CA 1
ATOM 831 C C . ILE A 1 101 ? 21.06070 38.78739 32.69421 1.000 11.96916 101 ILE A C 1
ATOM 832 O O . ILE A 1 101 ? 21.75321 37.96943 33.29981 1.000 11.35204 101 ILE A O 1
ATOM 837 N N . ASN A 1 102 ? 21.60998 39.80848 32.02215 1.000 11.97536 102 ASN A N 1
ATOM 838 C CA . ASN A 1 102 ? 23.06149 39.99520 32.04794 1.000 12.87044 102 ASN A CA 1
ATOM 839 C C . ASN A 1 102 ? 23.57329 40.25075 33.46589 1.000 13.29220 102 ASN A C 1
ATOM 840 O O . ASN A 1 102 ? 24.63388 39.74034 33.85297 1.000 13.61334 102 ASN A O 1
ATOM 845 N N . GLU A 1 103 ? 22.82928 41.03089 34.25625 1.000 12.83519 103 GLU A N 1
ATOM 846 C CA . GLU A 1 103 ? 23.21007 41.25909 35.65002 1.000 15.10291 103 GLU A CA 1
ATOM 847 C C . GLU A 1 103 ? 23.16606 39.96585 36.44854 1.000 15.35291 103 GLU A C 1
ATOM 848 O O . GLU A 1 103 ? 24.02579 39.73571 37.30626 1.000 13.80317 103 GLU A O 1
ATOM 854 N N . LEU A 1 104 ? 22.17760 39.10799 36.16910 1.000 12.30015 104 LEU A N 1
ATOM 855 C CA . LEU A 1 104 ? 22.10572 37.81223 36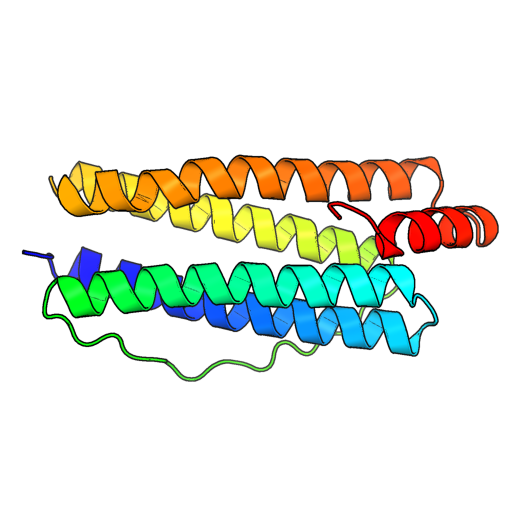.83728 1.000 13.15272 104 LEU A CA 1
ATOM 856 C C . LEU A 1 104 ? 23.27659 36.92424 36.44181 1.000 11.99457 104 LEU A C 1
ATOM 857 O O . LEU A 1 104 ? 23.84893 36.23221 37.29286 1.000 12.55783 104 LEU A O 1
ATOM 862 N N . ALA A 1 105 ? 23.64379 36.92184 35.15081 1.000 11.64884 105 ALA A N 1
ATOM 863 C CA . ALA A 1 105 ? 24.78775 36.12016 34.70837 1.000 14.21096 105 ALA A CA 1
ATOM 864 C C . ALA A 1 105 ? 26.06811 36.60533 35.37868 1.000 13.86201 105 ALA A C 1
ATOM 865 O O . ALA A 1 105 ? 26.90719 35.80014 35.81395 1.000 13.61951 105 ALA A O 1
ATOM 867 N N . HIS A 1 106 ? 26.22440 37.92891 35.47058 1.000 12.42205 106 HIS A N 1
ATOM 868 C CA . HIS A 1 106 ? 27.37970 38.48660 36.15284 1.000 14.49484 106 HIS A CA 1
ATOM 869 C C . HIS A 1 106 ? 27.39442 38.10563 37.63374 1.000 13.69693 106 HIS A C 1
ATOM 870 O O . HIS A 1 106 ? 28.44479 37.73860 38.17517 1.000 13.60712 106 HIS A O 1
ATOM 877 N N . ALA A 1 107 ? 26.23994 38.19672 38.30753 1.000 12.33533 107 ALA A N 1
ATOM 878 C CA . ALA A 1 107 ? 26.15483 37.77208 39.70399 1.000 14.65921 107 ALA A CA 1
ATOM 879 C C . ALA A 1 107 ? 26.52915 36.29788 39.86175 1.000 16.05966 107 ALA A C 1
ATOM 880 O O . ALA A 1 107 ? 27.24316 35.93101 40.80240 1.000 14.93901 107 ALA A O 1
ATOM 882 N N . ALA A 1 108 ? 26.04945 35.43440 38.95853 1.000 14.67603 108 ALA A N 1
ATOM 883 C CA . ALA A 1 108 ? 26.41326 34.02083 39.05288 1.000 14.97882 108 ALA A CA 1
ATOM 884 C C . ALA A 1 108 ? 27.92130 33.84482 38.91787 1.000 14.94577 108 ALA A C 1
ATOM 885 O O . ALA A 1 108 ? 28.53944 33.08986 39.68052 1.000 15.77742 108 ALA A O 1
ATOM 887 N N . MET A 1 109 ? 28.53431 34.53835 37.95350 1.000 13.42840 109 MET A N 1
ATOM 888 C CA . MET A 1 109 ? 29.97773 34.39067 37.75891 1.000 13.94226 109 MET A CA 1
ATOM 889 C C . MET A 1 109 ? 30.75753 34.90365 38.96883 1.000 16.34537 109 MET A C 1
ATOM 890 O O . MET A 1 109 ? 31.69988 34.24957 39.43024 1.000 16.69486 109 MET A O 1
ATOM 895 N N . THR A 1 110 ? 30.37466 36.06334 39.50980 1.000 16.01482 110 THR A N 1
ATOM 896 C CA . THR A 1 110 ? 31.11660 36.61687 40.64253 1.000 18.96982 110 THR A CA 1
ATOM 897 C C . THR A 1 110 ? 30.87433 35.81415 41.91628 1.000 19.24454 110 THR A C 1
ATOM 898 O O . THR A 1 110 ? 31.74669 35.77993 42.79551 1.000 21.98264 110 THR A O 1
ATOM 902 N N . ASN A 1 111 ? 29.72987 35.13799 42.02806 1.000 16.78380 111 ASN A N 1
ATOM 903 C CA . ASN A 1 111 ? 29.46642 34.25473 43.15747 1.000 18.77349 111 ASN A CA 1
ATOM 904 C C . ASN A 1 111 ? 30.00575 32.84314 42.94972 1.000 17.61003 111 ASN A C 1
ATOM 905 O O . ASN A 1 111 ? 29.75068 31.97796 43.79276 1.000 19.40097 111 ASN A O 1
ATOM 910 N N . GLN A 1 112 ? 30.72188 32.59145 41.84934 1.000 16.11023 112 GLN A N 1
ATOM 911 C CA . GLN A 1 112 ? 31.22605 31.25907 41.51716 1.000 15.98926 112 GLN A CA 1
ATOM 912 C C . GLN A 1 112 ? 30.10166 30.22727 41.56372 1.000 16.21344 112 GLN A C 1
ATOM 913 O O . GLN A 1 112 ? 30.23437 29.13894 42.13156 1.000 16.74082 112 GLN A O 1
ATOM 919 N N . ASP A 1 113 ? 28.96140 30.58967 40.98346 1.000 15.74401 113 ASP A N 1
ATOM 920 C CA . ASP A 1 113 ? 27.78624 29.72007 40.91122 1.000 12.54650 113 ASP A CA 1
ATOM 921 C C . ASP A 1 113 ? 27.70195 29.19409 39.47508 1.000 12.46381 113 ASP A C 1
ATOM 922 O O . ASP A 1 113 ? 27.00364 29.75117 38.62128 1.000 11.68032 113 ASP A O 1
ATOM 927 N N . TYR A 1 114 ? 28.41014 28.11181 39.20551 1.000 12.14111 114 TYR A N 1
ATOM 928 C CA . TYR A 1 114 ? 28.44590 27.63262 37.82335 1.000 12.61184 114 TYR A CA 1
ATOM 929 C C . TYR A 1 114 ? 27.14753 26.95574 37.37117 1.000 11.82285 114 TYR A C 1
ATOM 930 O O . TYR A 1 114 ? 26.76496 27.11736 36.20070 1.000 12.91374 114 TYR A O 1
ATOM 939 N N . PRO A 1 115 ? 26.42103 26.22085 38.23733 1.000 13.25195 115 PRO A N 1
ATOM 940 C CA . PRO A 1 115 ? 25.09064 25.74320 37.81346 1.000 12.90948 115 PRO A CA 1
ATOM 941 C C . PRO A 1 115 ? 24.15396 26.88264 37.40611 1.000 11.46341 115 PRO A C 1
ATOM 942 O O . PRO A 1 115 ? 23.47877 26.77690 36.37297 1.000 12.14459 115 PRO A O 1
ATOM 946 N N . THR A 1 116 ? 24.10037 27.98090 38.16539 1.000 11.52868 116 THR A N 1
ATOM 947 C CA . THR A 1 116 ? 23.19118 29.05513 37.76232 1.000 9.79234 116 THR A CA 1
ATOM 948 C C . THR A 1 116 ? 23.68530 29.76459 36.50200 1.000 12.60834 116 THR A C 1
ATOM 949 O O . THR A 1 116 ? 22.87575 30.13354 35.63980 1.000 11.95456 116 THR A O 1
ATOM 953 N N . PHE A 1 117 ? 25.00571 29.94216 36.35552 1.000 10.32646 117 PHE A N 1
ATOM 954 C CA . PHE A 1 117 ? 25.51885 30.54293 35.11884 1.000 11.21490 117 PHE A CA 1
ATOM 955 C C . PHE A 1 117 ? 25.11875 29.70884 33.90092 1.000 11.72898 117 PHE A C 1
ATOM 956 O O . PHE A 1 117 ? 24.64785 30.23681 32.86562 1.000 12.11988 117 PHE A O 1
ATOM 964 N N . ASN A 1 118 ? 25.23641 28.38479 34.03906 1.000 11.78139 118 ASN A N 1
ATOM 965 C CA . ASN A 1 118 ? 24.84169 27.48455 32.96462 1.000 11.57580 118 ASN A CA 1
ATOM 966 C C . ASN A 1 118 ? 23.34775 27.62320 32.66151 1.000 13.46945 118 ASN A C 1
ATOM 967 O O . ASN A 1 118 ? 22.94831 27.80848 31.50444 1.000 12.25490 118 ASN A O 1
ATOM 972 N N . PHE A 1 119 ? 22.51430 27.57873 33.71188 1.000 11.64534 119 PHE A N 1
ATOM 973 C CA . PHE A 1 119 ? 21.06740 27.73099 33.56833 1.000 11.13429 119 PHE A CA 1
ATOM 974 C C . PHE A 1 119 ? 20.69744 29.02755 32.83822 1.000 11.46240 119 PHE A C 1
ATOM 975 O O . PHE A 1 119 ? 19.79847 29.04291 31.98325 1.000 11.21198 119 PHE A O 1
ATOM 983 N N . LEU A 1 120 ? 21.37050 30.12696 33.17131 1.000 11.62922 120 LEU A N 1
ATOM 984 C CA . LEU A 1 120 ? 21.04239 31.42706 32.58788 1.000 12.02750 120 LEU A CA 1
ATOM 985 C C . LEU A 1 120 ? 21.39951 31.53444 31.10228 1.000 11.38564 120 LEU A C 1
ATOM 986 O O . LEU A 1 120 ? 20.89792 32.44830 30.42571 1.000 11.61677 120 LEU A O 1
ATOM 991 N N . GLN A 1 121 ? 22.28597 30.66169 30.59521 1.000 12.09846 121 GLN A N 1
ATOM 992 C CA . GLN A 1 121 ? 22.67015 30.78634 29.17435 1.000 12.08454 121 GLN A CA 1
ATOM 993 C C . GLN A 1 121 ? 21.46637 30.71088 28.22467 1.000 12.38053 121 GLN A C 1
ATOM 994 O O . GLN A 1 121 ? 21.43827 31.39721 27.18924 1.000 12.93932 121 GLN A O 1
ATOM 1000 N N . TRP A 1 122 ? 20.46315 29.89673 28.56262 1.000 12.47330 122 TRP A N 1
ATOM 1001 C CA . TRP A 1 122 ? 19.23550 29.86274 27.76582 1.000 15.42870 122 TRP A CA 1
ATOM 1002 C C . TRP A 1 122 ? 18.60525 31.25303 27.64379 1.000 13.12372 122 TRP A C 1
ATOM 1003 O O . TRP A 1 122 ? 18.16642 31.65354 26.55583 1.000 14.48392 122 TRP A O 1
ATOM 1014 N N . TYR A 1 123 ? 18.54832 31.99439 28.75345 1.000 11.97403 123 TYR A N 1
ATOM 1015 C CA . TYR A 1 123 ? 17.96386 33.33402 28.75075 1.000 12.50842 123 TYR A CA 1
ATOM 1016 C C . TYR A 1 123 ? 18.79985 34.31071 27.94036 1.000 13.09512 123 TYR A C 1
ATOM 1017 O O . TYR A 1 123 ? 18.24938 35.15064 27.22403 1.000 13.22760 123 TYR A O 1
ATOM 1026 N N . VAL A 1 124 ? 20.12740 34.23851 28.07067 1.000 11.94482 124 VAL A N 1
ATOM 1027 C CA . VAL A 1 124 ? 20.99135 35.11333 27.27081 1.000 12.42522 124 VAL A CA 1
ATOM 1028 C C . VAL A 1 124 ? 20.69805 34.92803 25.77469 1.000 14.59511 124 VAL A C 1
ATOM 1029 O O . VAL A 1 124 ? 20.46862 35.90026 25.02982 1.000 14.51449 124 VAL A O 1
ATOM 1033 N N . ALA A 1 125 ? 20.65412 33.66825 25.32872 1.000 14.04444 125 ALA A N 1
ATOM 1034 C CA . ALA A 1 125 ? 20.42653 33.40662 23.90191 1.000 13.26726 125 ALA A CA 1
ATOM 1035 C C . ALA A 1 125 ? 19.02078 33.83362 23.47031 1.000 14.87777 125 ALA A C 1
ATOM 1036 O O . ALA A 1 125 ? 18.82726 34.46393 22.40791 1.000 14.27093 125 ALA A O 1
ATOM 1038 N N . GLU A 1 126 ? 18.01590 33.47190 24.27190 1.000 14.51268 126 GLU A N 1
ATOM 1039 C CA . GLU A 1 126 ? 16.63579 33.75640 23.89124 1.000 16.11374 126 GLU A CA 1
ATOM 1040 C C . GLU A 1 126 ? 16.36276 35.25933 23.87963 1.000 16.28206 126 GLU A C 1
ATOM 1041 O O . GLU A 1 126 ? 15.65257 35.75566 22.99504 1.000 14.98563 126 GLU A O 1
ATOM 1047 N N . GLN A 1 127 ? 16.91125 36.00184 24.84811 1.000 14.55428 127 GLN A N 1
ATOM 1048 C CA . GLN A 1 127 ? 16.70389 37.44752 24.86600 1.000 15.05060 127 GLN A CA 1
ATOM 1049 C C . GLN A 1 127 ? 17.34402 38.09651 23.65218 1.000 15.84813 127 GLN A C 1
ATOM 1050 O O . GLN A 1 127 ? 16.78043 39.04308 23.08608 1.000 16.23255 127 GLN A O 1
ATOM 1056 N N . HIS A 1 128 ? 18.51149 37.59662 23.22923 1.000 15.46026 128 HIS A N 1
ATOM 1057 C CA . HIS A 1 128 ? 19.08869 38.08255 21.97574 1.000 15.57980 128 HIS A CA 1
ATOM 1058 C C . HIS A 1 128 ? 18.09442 37.96517 20.81694 1.000 16.13837 128 HIS A C 1
ATOM 1059 O O . HIS A 1 128 ? 17.85151 38.93923 20.07486 1.000 17.35601 128 HIS A O 1
ATOM 1066 N N . GLU A 1 129 ? 17.47329 36.78587 20.67987 1.000 14.65600 129 GLU A N 1
ATOM 1067 C CA . GLU A 1 129 ? 16.50641 36.57522 19.59489 1.000 16.43802 129 GLU A CA 1
ATOM 1068 C C . GLU A 1 129 ? 15.28421 37.48592 19.72773 1.000 18.51056 129 GLU A C 1
ATOM 1069 O O . GLU A 1 129 ? 14.79304 38.04138 18.73101 1.000 19.27288 129 GLU A O 1
ATOM 1075 N N . GLU A 1 130 ? 14.75946 37.62774 20.94981 1.000 17.25993 130 GLU A N 1
ATOM 1076 C CA . GLU A 1 130 ? 13.53458 38.41451 21.13504 1.000 18.07333 130 GLU A CA 1
ATOM 1077 C C . GLU A 1 130 ? 13.78460 39.90735 20.92451 1.000 20.10932 130 GLU A C 1
ATOM 1078 O O . GLU A 1 130 ? 12.94150 40.61062 20.34335 1.000 18.45433 130 GLU A O 1
ATOM 1084 N N . GLU A 1 131 ? 14.93861 40.41466 21.37234 1.000 18.82621 131 GLU A N 1
ATOM 1085 C CA . GLU A 1 131 ? 15.29530 41.79156 21.05404 1.000 21.45618 131 GLU A CA 1
ATOM 1086 C C . GLU A 1 131 ? 15.36466 42.00816 19.55164 1.000 20.99705 131 GLU A C 1
ATOM 1087 O O . GLU A 1 131 ? 14.91072 43.04554 19.04900 1.000 21.26634 131 GLU A O 1
ATOM 1093 N N . LYS A 1 132 ? 15.96454 41.06054 18.82119 1.000 20.27529 132 LYS A N 1
ATOM 1094 C CA . LYS A 1 132 ? 16.04571 41.21030 17.36854 1.000 21.43602 132 LYS A CA 1
ATOM 1095 C C . LYS A 1 132 ? 14.64860 41.30552 16.75158 1.000 23.65788 132 LYS A C 1
ATOM 1096 O O . LYS A 1 132 ? 14.39366 42.14674 15.87565 1.000 22.67726 132 LYS A O 1
ATOM 1102 N N . LEU A 1 133 ? 13.72130 40.47747 17.23305 1.000 20.81204 133 LEU A N 1
ATOM 1103 C CA . LEU A 1 133 ? 12.35080 40.51025 16.71695 1.000 20.96655 133 LEU A CA 1
ATOM 1104 C C . LEU A 1 133 ? 11.69001 41.87042 16.96626 1.000 21.27519 133 LEU A C 1
ATOM 1105 O O . LEU A 1 133 ? 11.08493 42.47340 16.05822 1.000 20.59289 133 LEU A O 1
ATOM 1110 N N . PHE A 1 134 ? 11.80431 42.38104 18.19469 1.000 19.50034 134 PHE A N 1
ATOM 1111 C CA . PHE A 1 134 ? 11.14227 43.64881 18.49430 1.000 18.70714 134 PHE A CA 1
ATOM 1112 C C . PHE A 1 134 ? 11.81572 44.83497 17.80870 1.000 22.04351 134 PHE A C 1
ATOM 1113 O O . PHE A 1 134 ? 11.12924 45.78778 17.41192 1.000 19.56060 134 PHE A O 1
ATOM 1121 N N . LYS A 1 135 ? 13.13817 44.78446 17.62821 1.000 17.31774 135 LYS A N 1
ATOM 1122 C CA . LYS A 1 135 ? 13.81017 45.80471 16.81967 1.000 20.51995 135 LYS A CA 1
ATOM 1123 C C . LYS A 1 135 ? 13.29096 45.80390 15.38147 1.000 19.75818 135 LYS A C 1
ATOM 1124 O O . LYS A 1 135 ? 13.09901 46.87408 14.78107 1.000 19.97269 135 LYS A O 1
ATOM 1130 N N . SER A 1 136 ? 13.04373 44.61851 14.81616 1.000 19.24437 136 SER A N 1
ATOM 1131 C CA . SER A 1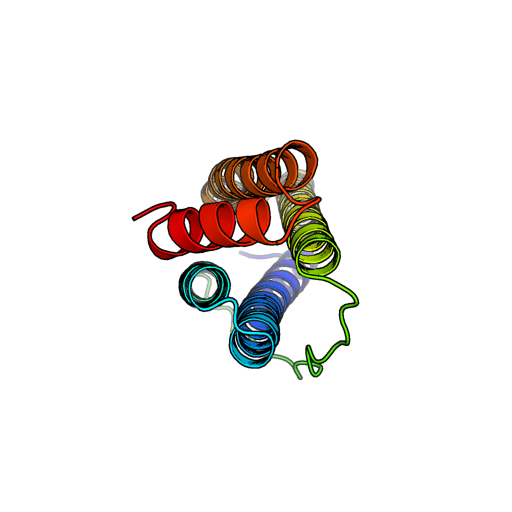 136 ? 12.51357 44.56994 13.45132 1.000 20.36642 136 SER A CA 1
ATOM 1132 C C . SER A 1 136 ? 11.12134 45.19851 13.37060 1.000 22.32774 136 SER A C 1
ATOM 1133 O O . SER A 1 136 ? 10.79668 45.87696 12.39010 1.000 20.63216 136 SER A O 1
ATOM 1136 N N . ILE A 1 137 ? 10.28388 44.99281 14.39133 1.000 18.40292 137 ILE A N 1
ATOM 1137 C CA . ILE A 1 137 ? 8.96576 45.64658 14.37556 1.000 18.67417 137 ILE A CA 1
ATOM 1138 C C . ILE A 1 137 ? 9.10027 47.16648 14.46843 1.000 18.05810 137 ILE A C 1
ATOM 1139 O O . ILE A 1 137 ? 8.38389 47.91718 13.77933 1.000 19.43958 137 ILE A O 1
ATOM 1144 N N . ILE A 1 138 ? 9.98122 47.64917 15.35199 1.000 16.79362 138 ILE A N 1
ATOM 1145 C CA . ILE A 1 138 ? 10.24001 49.08427 15.44104 1.000 18.76191 138 ILE A CA 1
ATOM 1146 C C . ILE A 1 138 ? 10.66851 49.63902 14.08457 1.000 17.72947 138 ILE A C 1
ATOM 1147 O O . ILE A 1 138 ? 10.24825 50.73249 13.68418 1.000 18.10928 138 ILE A O 1
ATOM 1152 N N . ASP A 1 139 ? 11.52132 48.90107 13.36934 1.000 17.21757 139 ASP A N 1
ATOM 1153 C CA . ASP A 1 139 ? 12.01201 49.35457 12.06814 1.000 19.36598 139 ASP A CA 1
ATOM 1154 C C . ASP A 1 139 ? 10.88417 49.42280 11.04350 1.000 20.38294 139 ASP A C 1
ATOM 1155 O O . ASP A 1 139 ? 10.81431 50.37107 10.24241 1.000 20.33509 139 ASP A O 1
ATOM 1160 N N . LYS A 1 140 ? 10.00281 48.41266 11.04213 1.000 17.81050 140 LYS A N 1
ATOM 1161 C CA . LYS A 1 140 ? 8.83679 48.44453 10.15549 1.000 19.80016 140 LYS A CA 1
ATOM 1162 C C . LYS A 1 140 ? 7.93810 49.64227 10.45012 1.000 18.52159 140 LYS A C 1
ATOM 1163 O O . LYS A 1 140 ? 7.46462 50.31627 9.52493 1.000 18.19336 140 LYS A O 1
ATOM 1169 N N . LEU A 1 141 ? 7.68231 49.92076 11.73217 1.000 15.69830 141 LEU A N 1
ATOM 1170 C CA . LEU A 1 141 ? 6.85182 51.06917 12.08316 1.000 18.40279 141 LEU A CA 1
ATOM 1171 C C . LEU A 1 141 ? 7.51642 52.38563 11.68701 1.000 20.56382 141 LEU A C 1
ATOM 1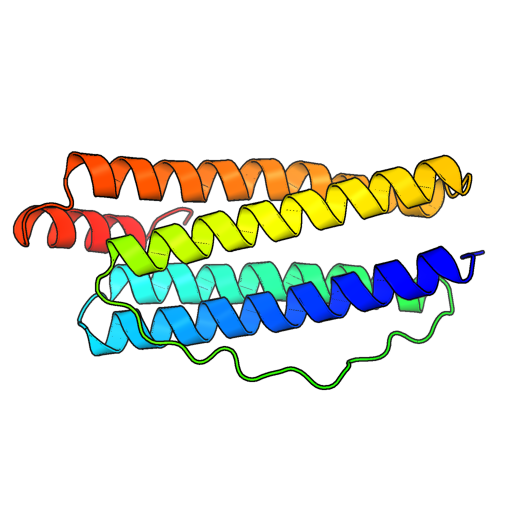172 O O . LEU A 1 141 ? 6.84327 53.31056 11.21594 1.000 19.41481 141 LEU A O 1
ATOM 1177 N N . SER A 1 142 ? 8.83907 52.48183 11.84801 1.000 18.05025 142 SER A N 1
ATOM 1178 C CA . SER A 1 142 ? 9.54499 53.68829 11.43469 1.000 21.44215 142 SER A CA 1
ATOM 1179 C C . SER A 1 142 ? 9.43449 53.90204 9.92879 1.000 23.17437 142 SER A C 1
ATOM 1180 O O . SER A 1 142 ? 9.32825 55.04258 9.45690 1.000 22.05756 142 SER A O 1
ATOM 1183 N N . LEU A 1 143 ? 9.45508 52.81218 9.16151 1.000 17.92551 143 LEU A N 1
ATOM 1184 C CA . LEU A 1 143 ? 9.43710 52.91827 7.70631 1.000 21.26026 143 LEU A CA 1
ATOM 1185 C C . LEU A 1 143 ? 8.04265 53.23614 7.18097 1.000 21.80843 143 LEU A C 1
ATOM 1186 O O . LEU A 1 143 ? 7.85781 54.18572 6.40941 1.000 22.03241 143 LEU A O 1
ATOM 1191 N N . ALA A 1 144 ? 7.04612 52.45820 7.59683 1.000 18.89348 144 ALA A N 1
ATOM 1192 C CA . ALA A 1 144 ? 5.73659 52.47868 6.96601 1.000 20.12003 144 ALA A CA 1
ATOM 1193 C C . ALA A 1 144 ? 4.61011 52.86683 7.90866 1.000 19.73055 144 ALA A C 1
ATOM 1194 O O . ALA A 1 144 ? 3.44912 52.86882 7.48586 1.000 21.42640 144 ALA A O 1
ATOM 1196 N N . GLY A 1 145 ? 4.90957 53.21439 9.15586 1.000 18.18832 145 GLY A N 1
ATOM 1197 C CA . GLY A 1 145 ? 3.87985 53.43925 10.14225 1.000 21.36043 145 GLY A CA 1
ATOM 1198 C C . GLY A 1 145 ? 3.29176 54.83236 10.17144 1.000 22.24925 145 GLY A C 1
ATOM 1199 O O . GLY A 1 145 ? 2.46282 55.11350 11.04443 1.000 22.34584 145 GLY A O 1
ATOM 1200 N N . LYS A 1 146 ? 3.68084 55.71322 9.25208 1.000 20.15040 146 LYS A N 1
ATOM 1201 C CA . LYS A 1 146 ? 3.22514 57.10098 9.27842 1.000 24.97359 146 LYS A CA 1
ATOM 1202 C C . LYS A 1 146 ? 1.93333 57.32297 8.50014 1.000 28.07043 146 LYS A C 1
ATOM 1203 O O . LYS A 1 146 ? 1.53119 58.47555 8.31776 1.000 27.39625 146 LYS A O 1
ATOM 1209 N N . SER A 1 147 ? 1.29480 56.26324 8.01429 1.000 21.44286 147 SER A N 1
ATOM 1210 C CA . SER A 1 147 ? -0.01006 56.36808 7.37151 1.000 24.32201 147 SER A CA 1
ATOM 1211 C C . SER A 1 147 ? -0.90452 55.26136 7.91547 1.000 23.92424 147 SER A C 1
ATOM 1212 O O . SER A 1 147 ? -0.42643 54.23534 8.40598 1.000 21.84950 147 SER A O 1
ATOM 1215 N N . GLY A 1 148 ? -2.21823 55.48098 7.82605 1.000 24.21001 148 GLY A N 1
ATOM 1216 C CA . GLY A 1 148 ? -3.15295 54.42122 8.18013 1.000 23.82562 148 GLY A CA 1
ATOM 1217 C C . GLY A 1 148 ? -2.99959 53.19390 7.30233 1.000 22.07724 148 GLY A C 1
ATOM 1218 O O . GLY A 1 148 ? -3.10644 52.06213 7.77993 1.000 22.06348 148 GLY A O 1
ATOM 1219 N N . GLU A 1 149 ? -2.73259 53.39722 6.00434 1.000 21.61359 149 GLU A N 1
ATOM 1220 C CA . GLU A 1 149 ? -2.47676 52.26933 5.11404 1.000 20.16368 149 GLU A CA 1
ATOM 1221 C C . GLU A 1 149 ? -1.27024 51.45552 5.58058 1.000 22.97059 149 GLU A C 1
ATOM 1222 O O . GLU A 1 149 ? -1.32165 50.21587 5.63599 1.000 23.97624 149 GLU A O 1
ATOM 1228 N N . GLY A 1 150 ? -0.16210 52.13554 5.89559 1.000 20.67285 150 GLY A N 1
ATOM 1229 C CA . GLY A 1 150 ? 1.01495 51.42137 6.36781 1.000 20.49147 150 GLY A CA 1
ATOM 1230 C C . GLY A 1 150 ? 0.75001 50.64668 7.64743 1.000 18.98020 150 GLY A C 1
ATOM 1231 O O . GLY A 1 150 ? 1.16788 49.49210 7.78265 1.000 19.50500 150 GLY A O 1
ATOM 1232 N N . LEU A 1 151 ? 0.04732 51.27056 8.59557 1.000 20.16735 151 LEU A N 1
ATOM 1233 C CA . LEU A 1 151 ? -0.30350 50.58277 9.83840 1.000 20.20295 151 LEU A CA 1
ATOM 1234 C C . LEU A 1 151 ? -1.17261 49.36387 9.56193 1.000 21.04979 151 LEU A C 1
ATOM 1235 O O . LEU A 1 151 ? -1.00868 48.32059 10.20115 1.000 18.78248 151 LEU A O 1
ATOM 1240 N N . TYR A 1 152 ? -2.09610 49.47834 8.60385 1.000 20.36569 152 TYR A N 1
ATOM 1241 C CA . TYR A 1 152 ? -2.89250 48.33196 8.17119 1.000 19.92115 152 TYR A CA 1
ATOM 1242 C C . TYR A 1 152 ? -2.00460 47.17192 7.70754 1.000 18.84357 152 TYR A C 1
ATOM 1243 O O . TYR A 1 152 ? -2.20207 46.00929 8.10866 1.000 19.03685 152 TYR A O 1
ATOM 1252 N N . PHE A 1 153 ? -0.99858 47.46435 6.87396 1.000 20.07208 153 PHE A N 1
ATOM 1253 C CA . PHE A 1 153 ? -0.11208 46.38279 6.42228 1.000 20.66123 153 PHE A CA 1
ATOM 1254 C C . PHE A 1 153 ? 0.72092 45.81055 7.56422 1.000 20.66548 153 PHE A C 1
ATOM 1255 O O . PHE A 1 153 ? 0.92246 44.59002 7.64306 1.000 18.96074 153 PHE A O 1
ATOM 1263 N N . ILE A 1 154 ? 1.23757 46.67574 8.44302 1.000 19.44606 154 ILE A N 1
ATOM 1264 C CA . ILE A 1 154 ? 2.06935 46.18428 9.54570 1.000 17.24698 154 ILE A CA 1
ATOM 1265 C C . ILE A 1 154 ? 1.24094 45.31648 10.48528 1.000 17.78682 154 ILE A C 1
ATOM 1266 O O . ILE A 1 154 ? 1.69645 44.26370 10.93961 1.000 18.45605 154 ILE A O 1
ATOM 1271 N N . ASP A 1 155 ? 0.01099 45.74017 10.78173 1.000 16.91367 155 ASP A N 1
ATOM 1272 C CA . ASP A 1 155 ? -0.88135 44.95027 11.62665 1.000 17.63070 155 ASP A CA 1
ATOM 1273 C C . ASP A 1 155 ? -1.12066 43.57732 11.02113 1.000 19.61510 155 ASP A C 1
ATOM 1274 O O . ASP A 1 155 ? -1.05907 42.55329 11.72367 1.000 19.15069 155 ASP A O 1
ATOM 1279 N N . LYS A 1 156 ? -1.37021 43.53542 9.70150 1.000 19.97699 156 LYS A N 1
ATOM 1280 C CA . LYS A 1 156 ? -1.57742 42.24822 9.04410 1.000 19.32421 156 LYS A CA 1
ATOM 1281 C C . LYS A 1 156 ? -0.33496 41.37612 9.13751 1.000 19.74321 156 LYS A C 1
ATOM 1282 O O . LYS A 1 156 ? -0.42994 40.16227 9.36058 1.000 22.68486 156 LYS A O 1
ATOM 1288 N N . GLU A 1 157 ? 0.85101 41.97131 8.99029 1.000 18.88384 157 GLU A N 1
ATOM 1289 C CA . GLU A 1 157 ? 2.06306 41.17919 9.17095 1.000 18.09135 157 GLU A CA 1
ATOM 1290 C C . GLU A 1 157 ? 2.17833 40.65303 10.60302 1.000 21.18062 157 GLU A C 1
ATOM 1291 O O . GLU A 1 157 ? 2.55221 39.49285 10.82430 1.000 23.04651 157 GLU A O 1
ATOM 1297 N N . LEU A 1 158 ? 1.87216 41.50032 11.58863 1.000 20.14190 158 LEU A N 1
ATOM 1298 C CA . LEU A 1 158 ? 2.01148 41.08521 12.98434 1.000 18.47133 158 LEU A CA 1
ATOM 1299 C C . LEU A 1 158 ? 1.08516 39.92600 13.31611 1.000 19.66324 158 LEU A C 1
ATOM 1300 O O . LEU A 1 158 ? 1.41691 39.09280 14.16942 1.000 18.72557 158 LEU A O 1
ATOM 1305 N N . SER A 1 159 ? -0.08380 39.86224 12.66098 1.000 20.64046 159 SER A N 1
ATOM 1306 C CA . SER A 1 159 ? -1.04544 38.80506 12.98090 1.000 21.64862 159 SER A CA 1
ATOM 1307 C C . SER A 1 159 ? -0.43450 37.40851 12.89086 1.000 23.22106 159 SER A C 1
ATOM 1308 O O . SER A 1 159 ? -0.84203 36.51471 13.63777 1.000 24.52098 159 SER A O 1
ATOM 1311 N N . THR A 1 160 ? 0.54677 37.19713 12.00788 1.000 23.58537 160 THR A N 1
ATOM 1312 C CA . THR A 1 160 ? 1.20184 35.89226 11.88318 1.000 25.64894 160 THR A CA 1
ATOM 1313 C C . THR A 1 160 ? 2.71114 35.93804 12.12380 1.000 31.11011 160 THR A C 1
ATOM 1314 O O . THR A 1 160 ? 3.39331 34.93169 11.89512 1.000 30.62036 160 THR A O 1
ATOM 1318 N N . LEU A 1 161 ? 3.25424 37.06369 12.58471 1.000 27.06611 161 LEU A N 1
ATOM 1319 C CA . LEU A 1 161 ? 4.70029 37.18486 12.73123 1.000 31.05295 161 LEU A CA 1
ATOM 1320 C C . LEU A 1 161 ? 5.24378 36.21480 13.77816 1.000 33.37374 161 LEU A C 1
ATOM 1321 O O . LEU A 1 161 ? 4.69401 36.08374 14.87739 1.000 29.86294 161 LEU A O 1
ATOM 1326 N N . ASP A 1 162 ? 6.35489 35.55560 13.42667 1.000 35.26378 162 ASP A N 1
ATOM 1327 C CA . ASP A 1 162 ? 7.00690 34.53765 14.26001 1.000 40.13157 162 ASP A CA 1
ATOM 1328 C C . ASP A 1 162 ? 6.08456 33.33585 14.47159 1.000 41.08066 162 ASP A C 1
ATOM 1329 O O . ASP A 1 162 ? 6.04604 32.74069 15.55080 1.000 46.05876 162 ASP A O 1
ATOM 1334 N N . THR A 1 163 ? 5.35302 32.97731 13.41327 1.000 41.74193 163 THR A N 1
ATOM 1335 C CA . THR A 1 163 ? 4.40707 31.84927 13.36319 1.000 46.53775 163 THR A CA 1
ATOM 1336 C C . THR A 1 163 ? 3.28686 31.98636 14.39663 1.000 46.42189 163 THR A C 1
ATOM 1337 O O . THR A 1 163 ? 2.57229 32.99921 14.43326 1.000 43.71092 163 THR A O 1
#

Organism: Escherichia coli (strain K12) (NCBI:txid83333)

Nearest PDB structures (foldseek):
  4xgs-assembly1_B  TM=1.000E+00  e=3.247E-21  Escherichia coli K-12
  4ztt-assembly1_B  TM=9.994E-01  e=4.804E-21  Escherichia coli DH1
  4ztt-assembly1_F  TM=1.000E+00  e=6.136E-21  Escherichia coli DH1
  4reu-assembly1_B  TM=9.983E-01  e=1.160E-20  Escherichia coli str. K-12 substr. MDS42
  4reu-assembly1_A-3  TM=1.000E+00  e=1.987E-20  Escherichia coli str. K-12 substr. MDS42

Foldseek 3Di:
DDDPVLLVLLLVLLQLLLLLLQLLQQLLVVCVVVPLNLSSLLSPVVSVVSNVVSVLSCVVCVVVVHHRDHDDHDHSDDDAPDPLRSLVVNLVSLVVSLVSLVVSLVVCVVVVPVVVNVSSVVVNVVSVVVNVVSVVLNVQCVVQVPDPVSSVVSSVCSNPPPD

GO terms:
  GO:0006979 response to oxidative stress (P, IDA)
  GO:0071281 cellular response to iron ion (P, IEP)
  GO:0071281 cellular response to iron ion (P, IDA)
  GO:0008199 ferric iron binding (F, IDA)
  GO:0005829 cytosol (C, IDA)
  GO:0042802 identical protein binding (F, IDA)
  GO:0004322 ferroxidase activity (F, IDA)
  GO:0140315 iron ion sequestering activity (F, IMP)
  GO:0006879 intracellular iron ion homeostasis (P, IMP)
  GO:0006974 DNA damage response (P, IEP)
  GO:0005829 cytosol (C, HDA)

Secondary structure (DSSP, 8-state):
---HHHHHHHHHHHHHHHHHHHHHHHHHHHHHHTT-HHHHHHHHHHHHHHHHHHHHHHHHHHHTT----PPP--------SSHHHHHHHHHHHHHHHHHHHHHHHHHHHHTT-HHHHHHHHHHHHHHHHHHHHHHHHHHHHHHHTTSHHHHHHHHHHHHHTT-

Sequence (163 aa):
GLKPEMIEKLNEQMNLELYSSLLYQQMSAWCSYHGFEGAAAFLRRHAQEEMTHMQRLFDYLTDTGNLPRIDTIPSPFAEYSSLDELFQETYKHEQLITQKINELAHAAMTNQDYPTFNFLQWYVAEQHEEEKLFKSIIDKLSLAGKSGEGLYFIDKELSTLDT

Solvent-accessible surface area: 8840 Å² total; per-residue (Å²): 123,26,99,110,78,0,50,123,62,0,23,104,4,0,19,35,0,20,50,0,5,68,14,0,88,60,2,4,49,33,0,45,187,92,58,37,103,4,0,0,20,6,0,91,74,12,4,122,61,0,47,72,0,16,88,96,0,64,76,26,0,61,120,54,71,34,146,9,187,100,91,125,47,86,88,18,140,42,151,26,108,46,4,53,64,0,0,53,69,0,33,107,25,0,77,69,0,29,88,65,1,76,72,4,12,123,5,0,78,82,23,135,14,129,93,0,64,111,32,0,71,86,0,55,62,43,1,120,98,9,37,143,35,1,90,38,1,16,68,62,3,68,155,42,16,169,52,55,118,5,37,132,119,8,21,112,71,3,40,99,33,111,146

Radius of gyration: 17.23 Å; Cα contacts (8 Å, |Δi|>4): 167; chains: 1; bounding box: 41×36×44 Å

InterPro domains:
  IPR001519 Ferritin [PTHR11431] (4-158)
  IPR008331 Ferritin/DPS domain [PF00210] (7-143)
  IPR009040 Ferritin-like diiron domain [PS50905] (1-145)
  IPR009078 Ferritin-like superfamily [SSF47240] (3-161)
  IPR012347 Ferritin-like [G3DSA:1.20.1260.10] (1-165)
  IPR041719 Ferritin, prokaryotic-type [cd01055] (3-158)